Protein AF-A0A660LXP6-F1 (afdb_monomer_lite)

Secondary structure (DSSP, 8-state):
--HHHHHHHTT--S--S-S-GGGGGSS-----------SSS----

Radius of gyration: 14.08 Å; chains: 1; bounding box: 28×22×35 Å

pLDDT: mean 95.02, std 3.27, range [79.94, 98.31]

Foldseek 3Di:
DAPLVVCVVVVVCDDDPDPDSCVVRVDDDDDDDDDDCPDPDDDPD

Structure (mmCIF, N/CA/C/O backbone):
data_AF-A0A660LXP6-F1
#
_entry.id   AF-A0A660LXP6-F1
#
loop_
_atom_site.group_PDB
_atom_site.id
_atom_site.type_symbol
_atom_site.label_atom_id
_atom_site.label_alt_id
_atom_site.label_comp_id
_atom_site.label_asym_id
_atom_site.label_entity_id
_atom_site.label_seq_id
_atom_site.pdbx_PDB_ins_code
_atom_site.Cartn_x
_atom_site.Cartn_y
_atom_site.Cartn_z
_atom_site.occupancy
_atom_site.B_iso_or_equiv
_atom_site.auth_seq_id
_atom_site.auth_comp_id
_atom_site.auth_asym_id
_atom_site.auth_atom_id
_atom_site.pdbx_PDB_model_num
ATOM 1 N N . MET A 1 1 ? 1.947 5.320 16.615 1.00 79.94 1 MET A N 1
ATOM 2 C CA . MET A 1 1 ? 0.942 5.976 15.757 1.00 79.94 1 MET A CA 1
ATOM 3 C C . MET A 1 1 ? 0.131 4.882 15.092 1.00 79.94 1 MET A C 1
AT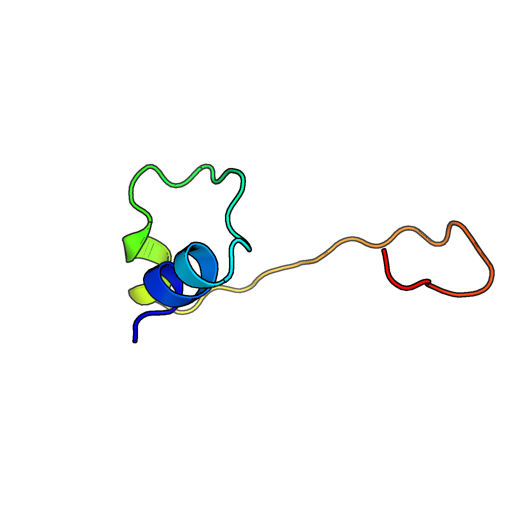OM 5 O O . MET A 1 1 ? 0.642 3.772 14.980 1.00 79.94 1 MET A O 1
ATOM 9 N N . GLN A 1 2 ? -1.119 5.158 14.738 1.00 95.44 2 GLN A N 1
ATOM 10 C CA . GLN A 1 2 ? -1.955 4.228 13.974 1.00 95.44 2 GLN A CA 1
ATOM 11 C C . GLN A 1 2 ? -1.534 4.229 12.493 1.00 95.44 2 GLN A C 1
ATOM 13 O O . GLN A 1 2 ? -0.958 5.209 12.014 1.00 95.44 2 GLN A O 1
ATOM 18 N N . LEU A 1 3 ? -1.791 3.144 11.757 1.00 95.31 3 LEU A N 1
ATOM 19 C CA . LEU A 1 3 ? -1.402 3.030 10.347 1.00 95.31 3 LEU A CA 1
ATOM 20 C C . LEU A 1 3 ? -2.131 4.077 9.498 1.00 95.31 3 LEU A C 1
ATOM 22 O O . LEU A 1 3 ? -1.520 4.707 8.633 1.00 95.31 3 LEU A O 1
ATOM 26 N N . SER A 1 4 ? -3.416 4.303 9.779 1.00 94.75 4 SER A N 1
ATOM 27 C CA . SER A 1 4 ? -4.216 5.337 9.108 1.00 94.75 4 SER A CA 1
ATOM 28 C C . SER A 1 4 ? -3.629 6.741 9.281 1.00 94.75 4 SER A C 1
ATOM 30 O O . SER A 1 4 ? -3.580 7.523 8.329 1.00 94.75 4 SER A O 1
ATOM 32 N N . GLU A 1 5 ? -3.126 7.054 10.475 1.00 95.88 5 GLU A N 1
ATOM 33 C CA . GLU A 1 5 ? -2.479 8.329 10.790 1.00 95.88 5 GLU A CA 1
ATOM 34 C C . GLU A 1 5 ? -1.150 8.479 10.039 1.00 95.88 5 GLU A C 1
ATOM 36 O O . GLU A 1 5 ? -0.889 9.531 9.453 1.00 95.88 5 GLU A O 1
ATOM 41 N N . GLU A 1 6 ? -0.320 7.432 10.010 1.00 97.19 6 GLU A N 1
ATOM 42 C CA . GLU A 1 6 ? 0.974 7.471 9.323 1.00 97.19 6 GLU A CA 1
ATOM 43 C C . GLU A 1 6 ? 0.841 7.614 7.807 1.00 97.19 6 GLU A C 1
ATOM 45 O O . GLU A 1 6 ? 1.549 8.427 7.209 1.00 97.19 6 GLU A O 1
ATOM 50 N N . LEU A 1 7 ? -0.066 6.863 7.174 1.00 96.25 7 LEU A N 1
ATOM 51 C CA . LEU A 1 7 ? -0.276 6.940 5.726 1.00 96.25 7 LEU A CA 1
ATOM 52 C C . LEU A 1 7 ?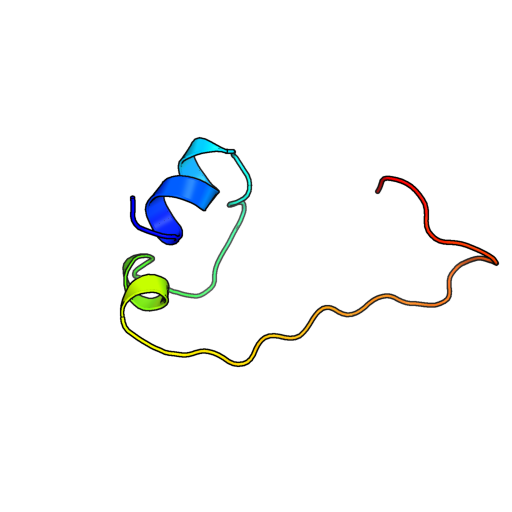 -0.715 8.344 5.303 1.00 96.25 7 LEU A C 1
ATOM 54 O O . LEU A 1 7 ? -0.209 8.875 4.315 1.00 96.25 7 LEU A O 1
ATOM 58 N N . LYS A 1 8 ? -1.592 8.982 6.084 1.00 95.19 8 LYS A N 1
ATOM 59 C CA . LYS A 1 8 ? -2.008 10.368 5.844 1.00 95.19 8 LYS A CA 1
ATOM 60 C C . LYS A 1 8 ? -0.879 11.361 6.092 1.00 95.19 8 LYS A C 1
ATOM 62 O O . LYS A 1 8 ? -0.644 12.221 5.250 1.00 95.19 8 LYS A O 1
ATOM 67 N N . TRP A 1 9 ? -0.155 11.232 7.205 1.00 97.00 9 TRP A N 1
ATOM 68 C CA . TRP A 1 9 ? 0.954 12.131 7.542 1.00 97.00 9 TRP A CA 1
ATOM 69 C C . TRP A 1 9 ? 2.068 12.108 6.483 1.00 97.00 9 TRP A C 1
ATOM 71 O O . TRP A 1 9 ? 2.627 13.152 6.156 1.00 97.00 9 TRP A O 1
ATOM 81 N N . ARG A 1 10 ? 2.350 10.937 5.896 1.00 97.56 10 ARG A N 1
ATOM 82 C CA . ARG A 1 10 ? 3.340 10.765 4.817 1.00 97.56 10 ARG A CA 1
ATOM 83 C C . ARG A 1 10 ? 2.823 11.160 3.429 1.00 97.56 10 ARG A C 1
ATOM 85 O O . ARG A 1 10 ? 3.608 11.170 2.487 1.00 97.56 10 ARG A O 1
ATOM 92 N N . GLY A 1 11 ? 1.530 1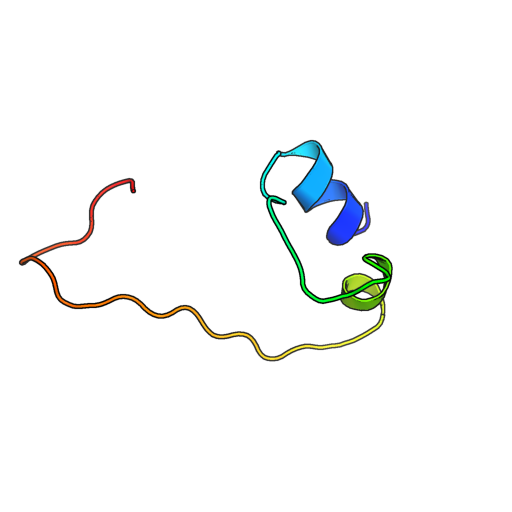1.457 3.285 1.00 97.00 11 GLY A N 1
ATOM 93 C CA . GLY A 1 11 ? 0.911 11.751 1.990 1.00 97.00 11 GLY A CA 1
ATOM 94 C C . GLY A 1 11 ? 0.677 10.522 1.101 1.00 97.00 11 GLY A C 1
ATOM 95 O O . GLY A 1 11 ? 0.489 10.671 -0.101 1.00 97.00 11 GLY A O 1
ATOM 96 N N . PHE A 1 12 ? 0.654 9.312 1.668 1.00 96.94 12 PHE A N 1
ATOM 97 C CA . PHE A 1 12 ? 0.381 8.051 0.960 1.00 96.94 12 PHE A CA 1
ATOM 98 C C . PHE A 1 12 ? -1.108 7.664 0.952 1.00 96.94 12 PHE A C 1
ATOM 100 O O . PHE A 1 12 ? -1.452 6.497 0.777 1.00 96.94 12 PHE A O 1
ATOM 107 N N . TRP A 1 13 ? -2.007 8.632 1.145 1.00 94.62 13 TRP A N 1
ATOM 108 C CA . TRP A 1 13 ? -3.454 8.418 1.156 1.00 94.62 13 TRP A CA 1
ATOM 109 C C . TRP A 1 13 ? -4.140 9.348 0.157 1.00 94.62 13 TRP A C 1
ATOM 111 O O . TRP A 1 13 ? -4.383 10.514 0.456 1.00 94.62 13 TRP A O 1
ATOM 121 N N . ASN A 1 14 ? -4.447 8.832 -1.035 1.00 95.81 14 ASN A N 1
ATOM 122 C CA . ASN A 1 14 ? -5.164 9.593 -2.060 1.00 95.81 14 ASN A CA 1
ATOM 123 C C . ASN A 1 14 ? -6.683 9.370 -1.964 1.00 95.81 14 ASN A C 1
ATOM 125 O O . ASN A 1 14 ? -7.441 10.298 -1.699 1.00 95.81 14 ASN A O 1
ATOM 129 N N . GLN A 1 15 ? -7.135 8.127 -2.154 1.00 95.25 15 GLN A N 1
ATOM 130 C CA . GLN A 1 15 ? -8.549 7.752 -2.112 1.00 95.25 15 GLN A CA 1
ATOM 131 C C . GLN A 1 15 ? -8.707 6.356 -1.507 1.00 95.25 15 GLN A C 1
ATOM 133 O O . GLN A 1 15 ? -7.877 5.478 -1.735 1.00 95.25 15 GLN A O 1
ATOM 138 N N . ALA A 1 16 ? -9.796 6.150 -0.770 1.00 93.50 16 ALA A N 1
ATOM 139 C CA . ALA A 1 16 ? -10.175 4.864 -0.204 1.00 93.50 16 ALA A CA 1
ATOM 140 C C . ALA A 1 16 ? -11.696 4.697 -0.272 1.00 93.50 16 ALA A C 1
ATOM 142 O O . ALA A 1 16 ? -12.444 5.672 -0.239 1.00 93.50 16 ALA A O 1
ATOM 143 N N . THR A 1 17 ? -12.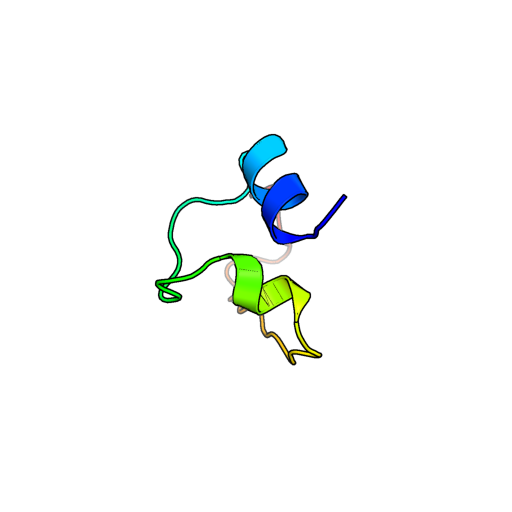159 3.452 -0.364 1.00 93.75 17 THR A N 1
ATOM 144 C CA . THR A 1 17 ? -13.594 3.126 -0.331 1.00 93.75 17 THR A CA 1
ATOM 145 C C . THR A 1 17 ? -14.142 3.024 1.088 1.00 93.75 17 THR A C 1
ATOM 147 O O . THR A 1 17 ? -15.357 3.033 1.277 1.00 93.75 17 THR A O 1
ATOM 150 N N . PHE A 1 18 ? -13.271 2.888 2.092 1.00 90.31 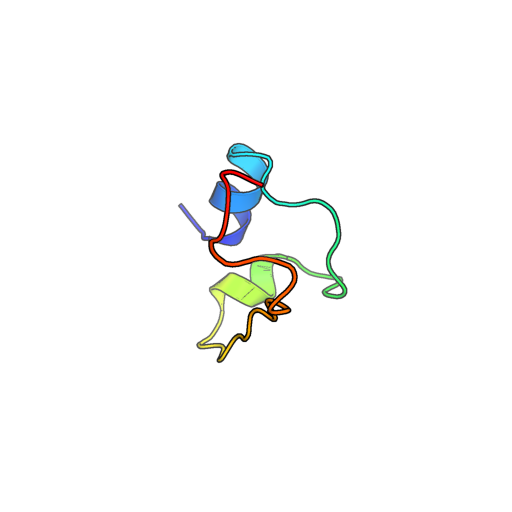18 PHE A N 1
ATOM 151 C CA . PHE A 1 18 ? -13.689 2.955 3.484 1.00 90.31 18 PHE A CA 1
ATOM 152 C C . PHE A 1 18 ? -14.183 4.366 3.797 1.00 90.31 18 PHE A C 1
ATOM 154 O O . PHE A 1 18 ? -13.514 5.348 3.503 1.00 90.3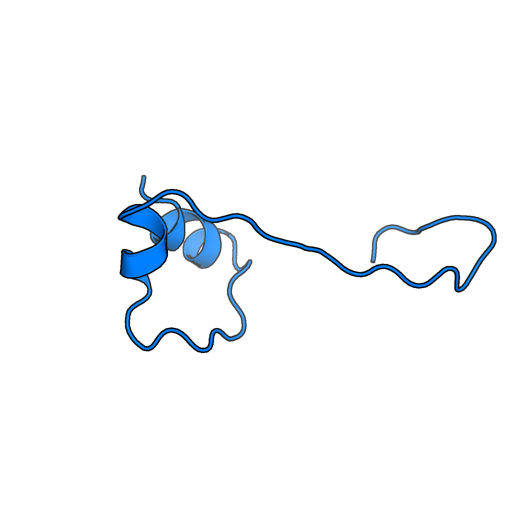1 18 PHE A O 1
ATOM 161 N N . THR A 1 19 ? -15.366 4.459 4.399 1.00 91.88 19 THR A N 1
ATOM 162 C CA . THR A 1 19 ? -15.914 5.730 4.893 1.00 91.88 19 THR A CA 1
ATOM 163 C C . THR A 1 19 ? -15.344 6.115 6.257 1.00 91.88 19 THR A C 1
ATOM 165 O O . THR A 1 19 ? -15.533 7.239 6.706 1.00 91.88 19 THR A O 1
ATOM 168 N N . ASP A 1 20 ? -14.699 5.159 6.928 1.00 93.12 20 ASP A N 1
ATOM 169 C CA . ASP A 1 20 ? -14.014 5.321 8.204 1.00 93.12 20 ASP A CA 1
ATOM 170 C C . ASP A 1 20 ? -12.603 4.739 8.087 1.00 93.12 20 ASP A C 1
ATOM 172 O O . ASP A 1 20 ? -12.418 3.523 7.966 1.00 93.12 20 ASP A O 1
ATOM 176 N N . ASP A 1 21 ? -11.615 5.626 8.117 1.00 91.19 21 ASP A N 1
ATOM 177 C CA . ASP A 1 21 ? -10.211 5.278 7.922 1.00 91.19 21 ASP A CA 1
ATOM 178 C C . ASP A 1 21 ? -9.638 4.491 9.107 1.00 91.19 21 ASP A C 1
ATOM 180 O O . ASP A 1 21 ? -8.726 3.693 8.910 1.00 91.19 21 ASP A O 1
ATOM 184 N N . GLY A 1 22 ? -10.201 4.638 10.315 1.00 93.25 22 GLY A N 1
ATOM 185 C CA . GLY A 1 22 ? -9.751 3.906 11.508 1.00 93.25 22 GLY A CA 1
ATOM 186 C C . GLY A 1 22 ? -10.011 2.400 11.423 1.00 93.25 22 GLY A C 1
ATOM 187 O O . GLY A 1 22 ? -9.463 1.605 12.188 1.00 93.25 22 GLY A O 1
ATOM 188 N N . ARG A 1 23 ? -10.812 1.962 10.445 1.00 93.00 23 ARG A N 1
ATOM 189 C CA . ARG A 1 23 ? -11.110 0.546 10.239 1.00 93.00 23 ARG A CA 1
ATOM 190 C C . ARG A 1 23 ? -9.868 -0.274 9.907 1.00 93.00 23 ARG A C 1
ATOM 192 O O . ARG A 1 23 ? -9.813 -1.442 10.296 1.00 93.00 23 ARG A O 1
ATOM 199 N N . ILE A 1 24 ? -8.869 0.319 9.253 1.00 93.75 24 ILE A N 1
ATOM 200 C CA . ILE A 1 24 ? -7.629 -0.390 8.909 1.00 93.75 24 ILE A CA 1
ATOM 201 C C . ILE A 1 24 ? -6.754 -0.679 10.134 1.00 93.75 24 ILE A C 1
ATOM 203 O O . ILE A 1 24 ? -5.915 -1.570 10.075 1.00 93.75 24 ILE A O 1
ATOM 207 N N . ASP A 1 25 ? -6.974 0.028 11.244 1.00 95.56 25 ASP A N 1
ATOM 208 C CA . ASP A 1 25 ? -6.233 -0.159 12.496 1.00 95.56 25 ASP A CA 1
ATOM 209 C C . ASP A 1 25 ? -6.863 -1.240 13.393 1.00 95.56 25 ASP A C 1
ATOM 211 O O . ASP A 1 25 ? -6.269 -1.681 14.375 1.00 95.56 25 ASP A O 1
ATOM 215 N N . SER A 1 26 ? -8.083 -1.674 13.063 1.00 92.31 26 SER A N 1
ATOM 216 C CA . SER A 1 26 ? -8.928 -2.501 13.934 1.00 92.31 26 SER A CA 1
ATOM 217 C C . SER A 1 26 ? -8.844 -4.012 13.679 1.00 92.31 26 SER A C 1
ATOM 219 O O . SER A 1 26 ? -9.488 -4.791 14.384 1.00 92.31 26 SER A O 1
ATOM 221 N N . GLY A 1 27 ? -8.078 -4.457 12.679 1.00 88.94 27 GLY A N 1
ATOM 222 C CA . GLY A 1 27 ? -8.053 -5.864 12.285 1.00 88.94 27 GLY A CA 1
ATOM 223 C C . GLY A 1 27 ? -6.890 -6.256 11.382 1.00 88.94 27 GLY A C 1
ATOM 224 O O . GLY A 1 27 ? -6.098 -5.426 10.949 1.00 88.94 27 GLY A O 1
ATOM 225 N N . ASN A 1 28 ? -6.820 -7.554 11.081 1.00 94.69 28 ASN A N 1
ATOM 226 C CA . ASN A 1 28 ? -5.851 -8.111 10.142 1.00 94.69 28 ASN A CA 1
ATOM 227 C C . ASN A 1 28 ? -6.478 -8.198 8.750 1.00 94.69 28 ASN A C 1
ATOM 229 O O . ASN A 1 28 ? -7.507 -8.851 8.571 1.00 94.69 28 ASN A O 1
ATOM 233 N N . PHE A 1 29 ? -5.830 -7.582 7.766 1.00 93.81 29 PHE A N 1
ATOM 234 C CA . PHE A 1 29 ? -6.275 -7.591 6.376 1.00 93.81 29 PHE A CA 1
ATOM 235 C C . PHE A 1 29 ? -5.264 -8.325 5.499 1.00 93.81 29 PHE A C 1
ATOM 237 O O . PHE A 1 29 ? -4.054 -8.176 5.660 1.00 93.81 29 PHE A O 1
ATOM 244 N N . THR A 1 30 ? -5.763 -9.095 4.536 1.00 97.12 30 THR A N 1
ATOM 245 C CA . THR A 1 30 ? -4.953 -9.595 3.423 1.00 97.12 30 THR A CA 1
ATOM 246 C C . THR A 1 30 ? -5.108 -8.626 2.259 1.00 97.12 30 THR A C 1
ATOM 248 O O . THR A 1 30 ? -6.227 -8.350 1.832 1.00 97.12 30 THR A O 1
ATOM 251 N N . LEU A 1 31 ? -3.991 -8.098 1.766 1.00 95.50 31 LEU A N 1
ATOM 252 C CA . LEU A 1 31 ? -3.940 -7.114 0.685 1.00 95.50 31 LEU A CA 1
ATOM 253 C C . LEU A 1 31 ? -3.209 -7.674 -0.536 1.00 95.50 31 LEU A C 1
ATOM 255 O O . LEU A 1 31 ? -2.393 -8.587 -0.414 1.00 95.50 31 LEU A O 1
ATOM 259 N N . TYR A 1 32 ? -3.512 -7.117 -1.707 1.00 97.81 32 TYR A N 1
ATOM 260 C CA . TYR A 1 32 ? -2.833 -7.431 -2.959 1.00 97.81 32 TYR A CA 1
ATOM 261 C C . TYR A 1 32 ? -2.417 -6.140 -3.668 1.00 97.81 32 TYR A C 1
ATOM 263 O O . TYR A 1 32 ? -3.061 -5.102 -3.516 1.00 97.81 32 TYR A O 1
ATOM 271 N N . LEU A 1 33 ? -1.343 -6.225 -4.450 1.00 97.56 33 LEU A N 1
ATOM 272 C CA . LEU A 1 33 ? -0.866 -5.170 -5.337 1.00 97.56 33 LEU A CA 1
ATOM 273 C C . LEU A 1 33 ? -0.624 -5.803 -6.708 1.00 97.56 33 LEU A C 1
ATOM 275 O O . LEU A 1 33 ? 0.111 -6.783 -6.810 1.00 97.56 33 LEU A O 1
ATOM 279 N N . GLY A 1 34 ? -1.280 -5.279 -7.740 1.00 97.56 34 GLY A N 1
ATOM 280 C CA . GLY A 1 34 ? -1.085 -5.731 -9.115 1.00 97.56 34 GLY A CA 1
ATOM 281 C C . GLY A 1 34 ? 0.038 -4.953 -9.793 1.00 97.56 34 GLY A C 1
ATOM 282 O O . GLY A 1 34 ? 0.074 -3.728 -9.701 1.00 97.56 34 GLY A O 1
ATOM 283 N N . THR A 1 35 ? 0.928 -5.658 -10.486 1.00 97.50 35 THR A N 1
ATOM 284 C CA . THR A 1 35 ? 1.989 -5.068 -11.311 1.00 97.50 35 THR A CA 1
ATOM 285 C C . THR A 1 35 ? 2.045 -5.809 -12.642 1.00 97.50 35 THR A C 1
ATOM 287 O O . THR A 1 35 ? 2.376 -6.997 -12.666 1.00 97.50 35 THR A O 1
ATOM 290 N N . ASP A 1 36 ? 1.724 -5.132 -13.741 1.00 98.31 36 ASP A N 1
ATOM 291 C CA . ASP A 1 36 ? 1.775 -5.740 -15.072 1.00 98.31 36 ASP A CA 1
ATOM 292 C C . ASP A 1 36 ? 3.223 -5.828 -15.588 1.00 98.31 36 ASP A C 1
ATOM 294 O O . ASP A 1 36 ? 4.017 -4.915 -15.341 1.00 98.31 36 ASP A O 1
ATOM 298 N N . PRO A 1 37 ? 3.589 -6.887 -16.339 1.00 96.75 37 PRO A N 1
ATOM 299 C CA . PRO A 1 37 ? 4.912 -7.026 -16.946 1.00 96.75 37 PRO A CA 1
ATOM 300 C C . PRO A 1 37 ? 5.045 -6.119 -18.180 1.00 96.75 37 PRO A C 1
ATOM 302 O O . PRO A 1 37 ? 5.029 -6.576 -19.322 1.00 96.75 37 PRO A O 1
ATOM 305 N N . SER A 1 38 ? 5.136 -4.811 -17.951 1.00 97.50 38 SER A N 1
ATOM 306 C CA . SER A 1 38 ? 5.171 -3.784 -19.001 1.00 97.50 38 SER A CA 1
ATOM 307 C C . SER A 1 38 ? 6.569 -3.511 -19.573 1.00 97.50 38 SER A C 1
ATOM 309 O O . SER A 1 38 ? 6.683 -2.824 -20.588 1.00 97.50 38 SER A O 1
ATOM 311 N N . ALA A 1 39 ? 7.622 -4.049 -18.952 1.00 97.88 39 ALA A N 1
ATOM 312 C CA . ALA A 1 39 ? 9.018 -3.917 -19.363 1.00 97.88 39 ALA A CA 1
ATOM 313 C C . ALA A 1 39 ? 9.862 -5.102 -18.848 1.00 97.88 39 ALA A C 1
ATOM 315 O O . ALA A 1 39 ? 9.352 -6.001 -18.177 1.00 97.88 39 ALA A O 1
ATOM 316 N N . ASP A 1 40 ? 11.160 -5.100 -19.154 1.00 97.69 40 ASP A N 1
ATOM 317 C CA . ASP A 1 40 ? 12.144 -6.070 -18.655 1.00 97.69 40 ASP A CA 1
ATOM 318 C C . ASP A 1 40 ? 12.523 -5.855 -17.175 1.00 97.69 40 ASP A C 1
ATOM 320 O O . ASP A 1 40 ? 13.057 -6.764 -16.539 1.00 97.69 40 ASP A O 1
ATOM 324 N N . SER A 1 41 ? 12.218 -4.680 -16.611 1.00 97.75 41 SER A N 1
ATOM 325 C CA . SER A 1 41 ? 12.391 -4.349 -15.194 1.00 97.75 41 SER A CA 1
ATOM 326 C C . SER A 1 41 ? 11.385 -3.292 -14.722 1.00 97.75 41 SER A C 1
ATOM 328 O O . SER A 1 41 ? 10.922 -2.458 -15.498 1.00 97.75 41 SER A O 1
ATOM 330 N N . LEU A 1 42 ? 11.097 -3.283 -13.416 1.00 98.00 42 LEU A N 1
ATOM 331 C CA . LEU A 1 42 ? 10.403 -2.178 -12.745 1.00 98.00 42 LEU A CA 1
ATOM 332 C C . LEU A 1 42 ? 11.293 -0.922 -12.671 1.00 98.00 42 LEU A C 1
ATOM 334 O O . LEU A 1 42 ? 12.522 -1.008 -12.752 1.00 98.00 42 LEU A O 1
ATOM 338 N N . HIS A 1 43 ? 10.663 0.235 -12.458 1.00 97.25 43 HIS A N 1
ATOM 339 C CA . HIS A 1 43 ? 11.313 1.522 -12.189 1.00 97.25 43 HIS A CA 1
ATOM 340 C C . HIS A 1 43 ? 10.747 2.167 -10.910 1.00 97.25 43 HIS A C 1
ATOM 342 O O . HIS A 1 43 ? 9.861 1.608 -10.278 1.00 97.25 43 HIS A O 1
ATOM 348 N N . VAL A 1 44 ? 11.241 3.350 -10.523 1.00 97.94 44 VAL A N 1
ATOM 349 C CA . VAL A 1 44 ? 10.887 4.075 -9.272 1.00 97.94 44 VAL A CA 1
ATOM 350 C C . VAL A 1 44 ? 9.424 4.559 -9.175 1.00 97.94 44 VAL A C 1
ATOM 352 O O . VAL A 1 44 ? 9.088 5.316 -8.270 1.00 97.94 44 VAL A O 1
ATOM 355 N N . GLY A 1 45 ? 8.587 4.198 -10.148 1.00 90.50 45 GLY A N 1
ATOM 356 C CA . GLY A 1 45 ? 7.214 4.696 -10.271 1.00 90.50 45 GLY A CA 1
ATOM 357 C C . GLY A 1 45 ? 6.241 3.979 -9.354 1.00 90.50 45 GLY A C 1
ATOM 358 O O . GLY A 1 45 ? 6.570 2.859 -8.907 1.00 90.50 45 GLY A O 1
#

Sequence (45 aa):
MQLSEELKWRGFWNQATFTDDGRIDSGNFTLYLGTDPSADSLHVG